Protein AF-G1UUJ4-F1 (afdb_monomer_lite)

Foldseek 3Di:
DVLVVLVVVLVVLVVCLVVDDPVVNVVSVVSSVVSVVVSVVVVVVVVVPPDPVVVVVVPPPPDPVVVPPDDDD

Sequence (73 aa):
MLHEELQSIRSALGEVMGRLDPDNADLVRRCRRNLDAAADQARELEKRLIPDSAVRLMDRPPLSAEQASGGCA

Structure (mmCIF, N/CA/C/O backbone):
data_AF-G1UUJ4-F1
#
_entry.id   AF-G1UUJ4-F1
#
loop_
_atom_site.group_PDB
_atom_site.id
_atom_site.type_symbol
_atom_site.label_atom_id
_atom_site.label_alt_id
_atom_site.label_comp_id
_atom_site.label_asym_id
_atom_site.label_entity_id
_atom_site.label_seq_id
_atom_site.pdbx_PDB_ins_code
_atom_site.Cartn_x
_atom_site.Cartn_y
_atom_site.Cartn_z
_atom_site.occupancy
_atom_site.B_iso_or_equiv
_atom_site.auth_seq_id
_atom_site.auth_comp_id
_atom_site.auth_asym_id
_atom_site.auth_atom_id
_atom_site.pdbx_PDB_model_num
ATOM 1 N N . MET A 1 1 ? 12.929 4.880 -5.421 1.00 87.00 1 MET A N 1
ATOM 2 C CA . MET A 1 1 ? 12.260 4.154 -6.534 1.00 87.00 1 MET A CA 1
ATOM 3 C C . MET A 1 1 ? 10.796 3.903 -6.158 1.00 87.00 1 MET A C 1
ATOM 5 O O . MET A 1 1 ? 10.489 3.942 -4.974 1.00 87.00 1 MET A O 1
ATOM 9 N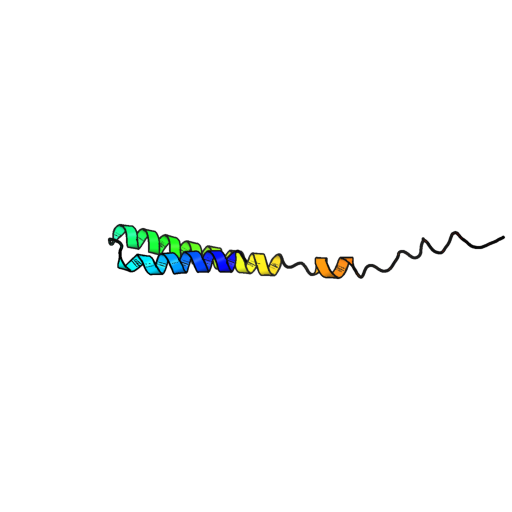 N . LEU A 1 2 ? 9.878 3.680 -7.107 1.00 94.00 2 LEU A N 1
ATOM 10 C CA . LEU A 1 2 ? 8.436 3.521 -6.832 1.00 94.00 2 LEU A CA 1
ATOM 11 C C . LEU A 1 2 ? 8.143 2.375 -5.846 1.00 94.00 2 LEU A C 1
ATOM 13 O O . LEU A 1 2 ? 7.288 2.532 -4.976 1.00 94.00 2 LEU A O 1
ATOM 17 N N . HIS A 1 3 ? 8.867 1.254 -5.931 1.00 96.50 3 HIS A N 1
ATOM 18 C CA . HIS A 1 3 ? 8.766 0.162 -4.953 1.00 96.50 3 HIS A CA 1
ATOM 19 C C . HIS A 1 3 ? 8.981 0.645 -3.505 1.00 96.50 3 HIS A C 1
ATOM 21 O O . HIS A 1 3 ? 8.217 0.290 -2.605 1.00 96.50 3 HIS A O 1
ATOM 27 N N . GLU A 1 4 ? 10.004 1.474 -3.287 1.00 96.62 4 GLU A N 1
ATOM 28 C CA . GLU A 1 4 ? 10.367 2.003 -1.967 1.00 96.62 4 GLU A CA 1
ATOM 29 C C . GLU A 1 4 ? 9.307 2.981 -1.448 1.00 96.62 4 GLU A C 1
ATOM 31 O O . GLU A 1 4 ? 8.926 2.907 -0.280 1.00 96.62 4 GLU A O 1
ATOM 36 N N . GLU A 1 5 ? 8.760 3.834 -2.320 1.00 97.69 5 GLU A N 1
ATOM 37 C CA . GLU A 1 5 ? 7.678 4.762 -1.964 1.00 97.69 5 GLU A CA 1
ATOM 38 C C . GLU A 1 5 ? 6.415 4.012 -1.514 1.00 97.69 5 GLU A C 1
ATOM 40 O O . GLU A 1 5 ? 5.807 4.340 -0.493 1.00 97.69 5 GLU A O 1
ATOM 45 N N . LEU A 1 6 ? 6.038 2.944 -2.225 1.00 98.12 6 LEU A N 1
ATOM 46 C CA . LEU A 1 6 ? 4.884 2.115 -1.864 1.00 98.12 6 LEU A CA 1
ATOM 47 C C . LEU A 1 6 ? 5.087 1.406 -0.513 1.00 98.12 6 LEU A C 1
ATOM 49 O O . LEU A 1 6 ? 4.160 1.355 0.303 1.00 98.12 6 LEU A O 1
ATOM 53 N N . GLN A 1 7 ? 6.300 0.911 -0.239 1.00 97.88 7 GLN A N 1
ATOM 54 C CA . GLN A 1 7 ? 6.658 0.326 1.061 1.00 97.88 7 GLN A CA 1
ATOM 55 C C . GLN A 1 7 ? 6.664 1.365 2.193 1.00 97.88 7 GLN A C 1
ATOM 57 O O . GLN A 1 7 ? 6.233 1.060 3.312 1.00 97.88 7 GLN A O 1
ATOM 62 N N . SER A 1 8 ? 7.089 2.597 1.905 1.00 98.00 8 SER A N 1
ATOM 63 C CA . SER A 1 8 ? 7.044 3.721 2.845 1.00 98.00 8 SER A CA 1
ATOM 64 C C . SER A 1 8 ? 5.602 4.045 3.249 1.00 98.00 8 SER A C 1
ATOM 66 O O . SER A 1 8 ? 5.266 4.013 4.436 1.00 98.00 8 SER A O 1
ATOM 68 N N . ILE A 1 9 ? 4.700 4.216 2.273 1.00 97.56 9 ILE A N 1
ATOM 69 C CA . ILE A 1 9 ? 3.270 4.473 2.526 1.00 97.56 9 ILE A CA 1
ATOM 70 C C . ILE A 1 9 ? 2.645 3.326 3.329 1.00 97.56 9 ILE A C 1
ATOM 72 O O . ILE A 1 9 ? 1.935 3.556 4.312 1.00 97.56 9 ILE A O 1
ATOM 76 N N . ARG A 1 10 ? 2.924 2.073 2.952 1.00 97.69 10 ARG A N 1
ATOM 77 C CA . ARG A 1 10 ? 2.440 0.890 3.680 1.00 97.69 10 ARG A CA 1
ATOM 78 C C . ARG A 1 10 ? 2.882 0.890 5.146 1.00 97.69 10 ARG A C 1
ATOM 80 O O . ARG A 1 10 ? 2.109 0.447 6.005 1.00 97.69 10 ARG A O 1
ATOM 87 N N . SER A 1 11 ? 4.108 1.328 5.420 1.00 96.94 11 SER A N 1
ATOM 88 C CA . SER A 1 11 ? 4.677 1.392 6.769 1.00 96.94 11 SER A CA 1
ATOM 89 C C . SER A 1 11 ? 4.018 2.497 7.591 1.00 96.94 11 SER A C 1
ATOM 91 O O . SER A 1 11 ? 3.521 2.208 8.679 1.00 96.94 11 SER A O 1
ATOM 93 N N . ALA A 1 12 ? 3.871 3.698 7.024 1.00 97.19 12 ALA A N 1
ATOM 94 C CA . ALA A 1 12 ? 3.161 4.813 7.656 1.00 97.19 12 ALA A CA 1
ATOM 95 C C . ALA A 1 12 ? 1.703 4.453 8.006 1.00 97.19 12 ALA A C 1
ATOM 97 O O . ALA A 1 12 ? 1.211 4.754 9.093 1.00 97.19 12 ALA A O 1
ATOM 98 N N . LEU A 1 13 ? 1.015 3.715 7.127 1.00 96.12 13 LEU A N 1
ATOM 99 C CA . LEU A 1 13 ? -0.320 3.183 7.415 1.00 96.12 13 LEU A CA 1
ATOM 100 C C . LEU A 1 13 ? -0.331 2.177 8.577 1.00 96.12 13 LEU A C 1
ATOM 102 O O . LEU A 1 13 ? -1.336 2.051 9.274 1.00 96.12 13 LEU A O 1
ATOM 106 N N . GLY A 1 14 ? 0.765 1.452 8.799 1.00 95.31 14 GLY A N 1
ATOM 107 C CA . GLY A 1 14 ? 0.921 0.562 9.947 1.00 95.31 14 GLY A CA 1
ATOM 108 C C . GLY A 1 14 ? 0.976 1.312 11.280 1.00 95.31 14 GLY A C 1
ATOM 109 O O . GLY A 1 14 ? 0.398 0.843 12.258 1.00 95.31 14 GLY A O 1
ATOM 110 N N . 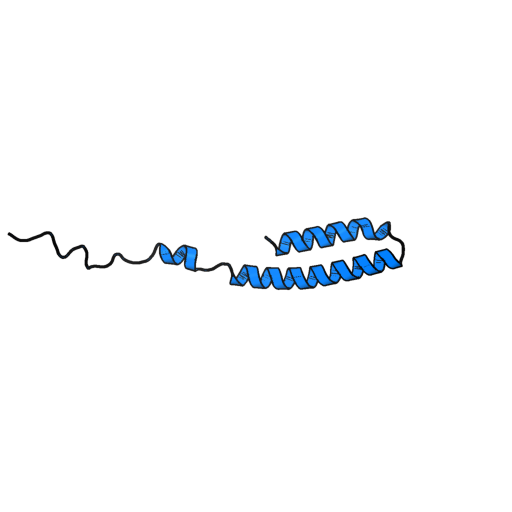GLU A 1 15 ? 1.600 2.489 11.312 1.00 95.06 15 GLU A N 1
ATOM 111 C CA . GLU A 1 15 ? 1.755 3.300 12.529 1.00 95.06 15 GLU A CA 1
ATOM 112 C C . GLU A 1 15 ? 0.421 3.837 13.061 1.00 95.06 15 GLU A C 1
ATOM 114 O O . GLU A 1 15 ? 0.237 3.988 14.271 1.00 95.06 15 GLU A O 1
ATOM 119 N N . VAL A 1 16 ? -0.544 4.086 12.171 1.00 93.81 16 VAL A N 1
ATOM 120 C CA . VAL A 1 16 ? -1.867 4.598 12.554 1.00 93.81 16 VAL A CA 1
ATOM 121 C C . VAL A 1 16 ? -2.855 3.497 12.947 1.00 93.81 16 VAL A C 1
ATOM 123 O O . VAL A 1 16 ? -3.864 3.800 13.579 1.00 93.81 16 VAL A O 1
ATOM 1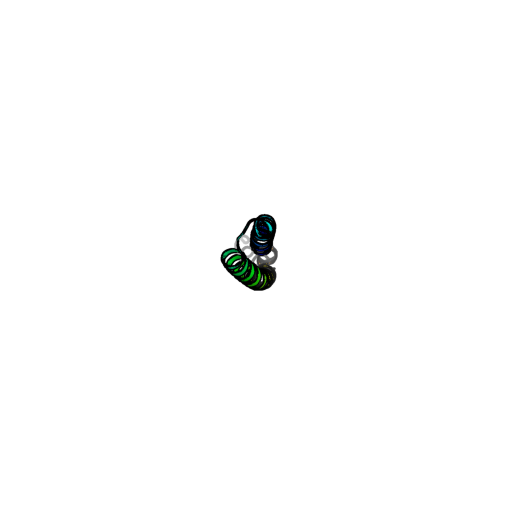26 N N . MET A 1 17 ? -2.570 2.219 12.656 1.00 90.56 17 MET A N 1
ATOM 127 C CA . MET A 1 17 ? -3.513 1.109 12.878 1.00 90.56 17 MET A CA 1
ATOM 128 C C . MET A 1 17 ? -3.971 0.945 14.332 1.00 90.56 17 MET A C 1
ATOM 130 O O . MET A 1 17 ? -5.098 0.517 14.559 1.00 90.56 17 MET A O 1
ATOM 134 N N . GLY A 1 18 ? -3.128 1.277 15.314 1.00 89.31 18 GLY A N 1
ATOM 135 C CA . GLY A 1 18 ? -3.483 1.176 16.736 1.00 89.31 18 GLY A CA 1
ATOM 136 C C . GLY A 1 18 ? -4.457 2.254 17.226 1.00 89.31 18 GLY A C 1
ATOM 137 O O . GLY A 1 18 ? -4.877 2.208 18.378 1.00 89.31 18 GLY A O 1
ATOM 138 N N . ARG A 1 19 ? -4.789 3.239 16.381 1.00 94.44 19 ARG A N 1
ATOM 139 C CA . ARG A 1 19 ? -5.623 4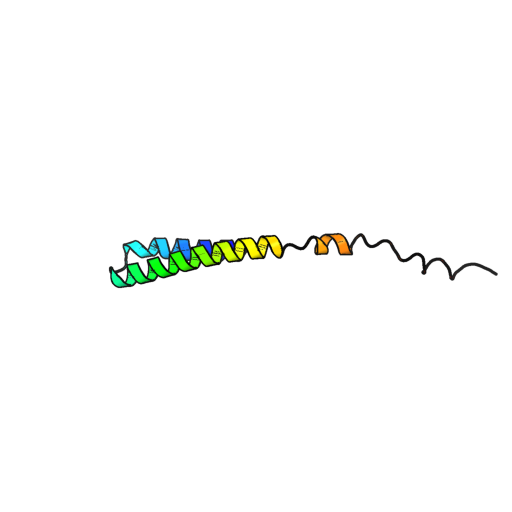.403 16.727 1.00 94.44 19 ARG A CA 1
ATOM 140 C C . ARG A 1 19 ? -6.990 4.394 16.039 1.00 94.44 19 ARG A C 1
ATOM 142 O O . ARG A 1 19 ? -7.760 5.328 16.230 1.00 94.44 19 ARG A O 1
ATOM 149 N N . LEU A 1 20 ? -7.263 3.385 15.213 1.00 95.31 20 LEU A N 1
ATOM 150 C CA . LEU A 1 20 ? -8.474 3.292 14.401 1.00 95.31 20 LEU A CA 1
ATOM 151 C C . LEU A 1 20 ? -9.508 2.390 15.074 1.00 95.31 20 LEU A C 1
ATOM 153 O O . LEU A 1 20 ? -9.157 1.405 15.725 1.00 95.31 20 LEU A O 1
ATOM 157 N N . ASP A 1 21 ? -10.784 2.701 14.866 1.00 96.19 21 ASP A N 1
ATOM 158 C CA . ASP A 1 21 ? -11.871 1.758 15.121 1.00 96.19 21 ASP A CA 1
ATOM 159 C C . ASP A 1 21 ? -11.767 0.528 14.189 1.00 96.19 21 ASP A C 1
ATOM 161 O O . ASP A 1 21 ? -11.029 0.555 13.196 1.00 96.19 21 ASP A O 1
ATOM 165 N N . PRO A 1 22 ? -12.479 -0.571 14.496 1.00 93.56 22 PRO A N 1
ATOM 166 C CA . PRO A 1 22 ? -12.360 -1.819 13.746 1.00 93.56 22 PRO A CA 1
ATOM 167 C C . PRO A 1 22 ? -12.624 -1.694 12.239 1.00 93.56 22 PRO A C 1
ATOM 169 O O . PRO A 1 22 ? -11.878 -2.288 11.455 1.00 93.56 22 PRO A O 1
ATOM 172 N N . ASP A 1 23 ? -13.618 -0.902 11.833 1.00 93.62 23 ASP A N 1
ATOM 173 C CA . ASP A 1 23 ? -14.020 -0.770 10.429 1.00 93.62 23 ASP A CA 1
ATOM 174 C C . ASP A 1 23 ? -12.956 -0.003 9.634 1.00 93.62 23 ASP A C 1
ATOM 176 O O . ASP A 1 23 ? -12.503 -0.445 8.571 1.00 93.62 23 ASP A O 1
ATOM 180 N N . ASN A 1 24 ? -12.466 1.109 10.188 1.00 95.38 24 ASN A N 1
ATOM 181 C CA . ASN A 1 24 ? -11.370 1.867 9.589 1.00 95.38 24 ASN A CA 1
ATOM 182 C C . ASN A 1 24 ? -10.047 1.085 9.604 1.00 95.38 24 ASN A C 1
ATOM 184 O O . ASN A 1 24 ? -9.272 1.150 8.644 1.00 95.38 24 ASN A O 1
ATOM 188 N N . ALA A 1 25 ? -9.792 0.286 10.643 1.00 95.94 25 ALA A N 1
ATOM 189 C CA . ALA A 1 25 ? -8.637 -0.605 10.687 1.00 95.94 25 ALA A CA 1
ATOM 190 C C . ALA A 1 25 ? -8.697 -1.662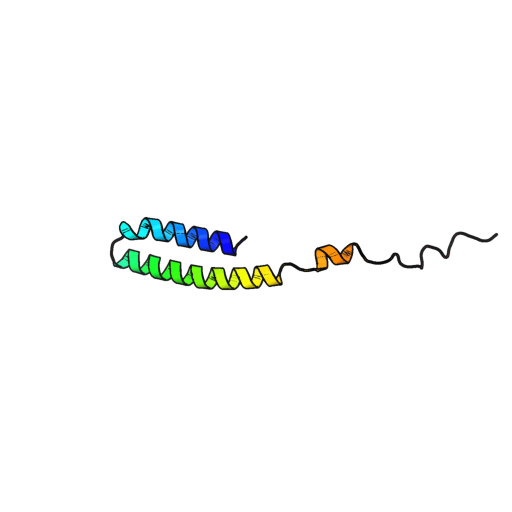 9.572 1.00 95.94 25 ALA A C 1
ATOM 192 O O . ALA A 1 25 ? -7.670 -1.967 8.960 1.00 95.94 25 ALA A O 1
ATOM 193 N N . ASP A 1 26 ? -9.881 -2.193 9.258 1.00 96.56 26 ASP A N 1
ATOM 194 C CA . ASP A 1 26 ? -10.070 -3.129 8.148 1.00 96.56 26 ASP A CA 1
ATOM 195 C C . ASP A 1 26 ? -9.836 -2.492 6.779 1.00 96.56 26 ASP A C 1
ATOM 197 O O . ASP A 1 26 ? -9.189 -3.108 5.920 1.00 96.56 26 ASP A O 1
ATOM 201 N N . LEU A 1 27 ? -10.288 -1.252 6.578 1.00 96.81 27 LEU A N 1
ATOM 202 C CA . LEU A 1 27 ? -9.973 -0.485 5.371 1.00 96.81 27 LEU A CA 1
ATOM 203 C C . LEU A 1 27 ? -8.458 -0.306 5.214 1.00 96.81 27 LEU A C 1
ATOM 205 O O . LEU A 1 27 ? -7.906 -0.620 4.158 1.00 96.81 27 LEU A O 1
ATOM 209 N N . VAL A 1 28 ? -7.756 0.090 6.277 1.00 97.25 28 VAL A N 1
ATOM 210 C CA . VAL A 1 28 ? -6.295 0.249 6.246 1.00 97.25 28 VAL A CA 1
ATOM 211 C C . VAL A 1 28 ? -5.580 -1.083 5.997 1.00 97.25 28 VAL A C 1
ATOM 213 O O . VAL A 1 28 ? -4.642 -1.129 5.200 1.00 97.25 28 VAL A O 1
ATOM 216 N N . ARG A 1 29 ? -6.039 -2.198 6.583 1.00 97.00 29 ARG A N 1
ATOM 217 C CA . ARG A 1 29 ? -5.498 -3.541 6.286 1.00 97.00 29 ARG A CA 1
ATOM 218 C C . ARG A 1 29 ? -5.637 -3.897 4.803 1.00 97.00 29 ARG A C 1
ATOM 220 O O . ARG A 1 29 ? -4.713 -4.480 4.236 1.00 97.00 29 ARG A O 1
ATOM 227 N N . ARG A 1 30 ? -6.767 -3.558 4.168 1.00 97.56 30 ARG A N 1
ATOM 228 C CA . ARG A 1 30 ? -6.973 -3.757 2.721 1.00 97.56 30 ARG A CA 1
ATOM 229 C C . ARG A 1 30 ? -6.014 -2.893 1.905 1.00 97.56 30 ARG A C 1
ATOM 231 O O . ARG A 1 30 ? -5.339 -3.428 1.031 1.00 97.56 30 ARG A O 1
ATOM 238 N N . CYS A 1 31 ? -5.883 -1.609 2.239 1.00 97.56 31 CYS A N 1
ATOM 239 C CA . CYS A 1 31 ? -4.933 -0.710 1.579 1.00 97.56 31 CYS A CA 1
ATOM 240 C C . CYS A 1 31 ? -3.495 -1.235 1.667 1.00 97.56 31 CYS A C 1
ATOM 242 O O . CYS A 1 31 ? -2.806 -1.289 0.653 1.00 97.56 31 CYS A O 1
ATOM 244 N N . ARG A 1 32 ? -3.058 -1.699 2.844 1.00 97.88 32 ARG A N 1
ATOM 245 C CA . ARG A 1 32 ? -1.710 -2.259 3.037 1.00 97.88 32 ARG A CA 1
ATOM 246 C C . ARG A 1 32 ? -1.454 -3.491 2.163 1.00 97.88 32 ARG A C 1
ATOM 248 O O . ARG A 1 32 ? -0.399 -3.563 1.548 1.00 97.88 32 ARG A O 1
ATOM 255 N N . ARG A 1 33 ? -2.424 -4.407 2.037 1.00 98.19 33 ARG A N 1
ATOM 256 C CA . ARG A 1 33 ? -2.307 -5.569 1.130 1.00 98.19 33 ARG A CA 1
ATOM 257 C C . ARG A 1 33 ? -2.225 -5.165 -0.343 1.00 98.19 33 ARG A C 1
ATOM 259 O O . ARG A 1 33 ? -1.452 -5.752 -1.091 1.00 98.19 33 ARG A O 1
ATOM 266 N N . ASN A 1 34 ? -2.999 -4.162 -0.755 1.00 98.31 34 ASN A N 1
ATOM 267 C CA . ASN A 1 34 ? -2.942 -3.653 -2.126 1.00 98.31 34 ASN A CA 1
ATOM 268 C C . ASN A 1 34 ? -1.590 -2.988 -2.418 1.00 98.31 34 ASN A C 1
ATOM 270 O O . ASN A 1 34 ? -1.041 -3.174 -3.501 1.00 98.31 34 ASN A O 1
ATOM 274 N N . LEU A 1 35 ? -1.042 -2.250 -1.447 1.00 98.31 35 LEU A N 1
ATOM 275 C CA . LEU A 1 35 ? 0.286 -1.643 -1.545 1.00 98.31 35 LEU A CA 1
ATOM 276 C C . LEU A 1 35 ? 1.394 -2.695 -1.624 1.00 98.31 35 LEU A C 1
ATOM 278 O O . LEU A 1 35 ? 2.310 -2.509 -2.413 1.00 98.31 35 LEU A O 1
ATOM 282 N N . ASP A 1 36 ? 1.298 -3.801 -0.878 1.00 98.06 36 ASP A N 1
ATOM 283 C CA . ASP A 1 36 ? 2.237 -4.927 -1.002 1.00 98.06 36 ASP A CA 1
ATOM 284 C C . ASP A 1 36 ? 2.241 -5.488 -2.436 1.00 98.06 36 ASP A C 1
ATOM 286 O O . ASP A 1 36 ? 3.289 -5.550 -3.077 1.00 98.06 36 ASP A O 1
ATOM 290 N N . ALA A 1 37 ? 1.063 -5.789 -2.992 1.00 98.19 37 ALA A N 1
ATOM 291 C CA . ALA A 1 37 ? 0.952 -6.290 -4.364 1.00 98.19 37 ALA A CA 1
ATOM 292 C C . ALA A 1 37 ? 1.467 -5.282 -5.412 1.00 98.19 37 ALA A C 1
ATOM 294 O O . ALA A 1 37 ? 2.139 -5.663 -6.371 1.00 98.19 37 ALA A O 1
ATOM 295 N N . ALA A 1 38 ? 1.170 -3.991 -5.233 1.00 98.00 38 ALA A N 1
ATOM 296 C CA . ALA A 1 38 ? 1.656 -2.935 -6.117 1.00 98.00 38 ALA A CA 1
ATOM 297 C C . ALA A 1 38 ? 3.179 -2.753 -6.011 1.00 98.00 38 ALA A C 1
ATOM 299 O O . ALA A 1 38 ? 3.838 -2.536 -7.026 1.00 98.00 38 ALA A O 1
ATOM 300 N N . ALA A 1 39 ? 3.748 -2.870 -4.809 1.00 97.75 39 ALA A N 1
ATOM 301 C CA . ALA A 1 39 ? 5.185 -2.767 -4.587 1.00 97.75 39 ALA A CA 1
ATOM 302 C C . ALA A 1 39 ? 5.938 -3.915 -5.269 1.00 97.75 39 ALA A C 1
ATOM 304 O O . ALA A 1 39 ? 6.988 -3.673 -5.866 1.00 97.75 39 ALA A O 1
ATOM 305 N N . ASP A 1 40 ? 5.404 -5.137 -5.234 1.00 96.44 40 ASP A N 1
ATOM 306 C CA . ASP A 1 40 ? 5.988 -6.279 -5.946 1.00 96.44 40 ASP A CA 1
ATOM 307 C C . ASP A 1 40 ? 5.973 -6.061 -7.465 1.00 96.44 40 ASP A C 1
ATOM 309 O O . ASP A 1 40 ? 6.992 -6.243 -8.135 1.00 96.44 40 ASP A O 1
ATOM 313 N N . GLN A 1 41 ? 4.851 -5.584 -8.012 1.00 96.12 41 GLN A N 1
ATOM 314 C CA . GLN A 1 41 ? 4.752 -5.239 -9.434 1.00 96.12 41 GLN A CA 1
ATOM 315 C C . GLN A 1 41 ? 5.718 -4.114 -9.821 1.00 96.12 41 GLN A C 1
ATOM 317 O O . GLN A 1 41 ? 6.399 -4.215 -10.842 1.00 96.12 41 GLN A O 1
ATOM 322 N N . ALA A 1 42 ? 5.810 -3.065 -8.999 1.00 96.00 42 ALA A N 1
ATOM 323 C CA . ALA A 1 42 ? 6.736 -1.960 -9.210 1.00 96.00 42 ALA A CA 1
ATOM 324 C C . ALA A 1 42 ? 8.184 -2.458 -9.237 1.00 96.00 42 ALA A C 1
ATOM 326 O O . ALA A 1 42 ? 8.919 -2.115 -10.154 1.00 96.00 42 ALA A O 1
ATOM 327 N N . ARG A 1 43 ? 8.575 -3.342 -8.313 1.00 94.75 43 ARG A N 1
ATOM 328 C CA . ARG A 1 43 ? 9.924 -3.921 -8.280 1.00 94.75 43 ARG A CA 1
ATOM 329 C C . ARG A 1 43 ? 10.258 -4.695 -9.554 1.00 94.75 43 ARG A C 1
ATOM 331 O O . ARG A 1 43 ? 11.368 -4.577 -10.071 1.00 94.75 43 ARG A O 1
ATOM 338 N N . GLU A 1 44 ? 9.323 -5.496 -10.062 1.00 93.69 44 GLU A N 1
ATOM 339 C CA . GLU A 1 44 ? 9.527 -6.232 -11.315 1.00 93.69 44 GLU A CA 1
ATOM 340 C C . GLU A 1 44 ? 9.622 -5.300 -12.522 1.00 93.69 44 GLU A C 1
ATOM 342 O O . GLU A 1 44 ? 10.463 -5.504 -13.400 1.00 93.69 44 GLU A O 1
ATOM 347 N N . LEU A 1 45 ? 8.805 -4.247 -12.559 1.00 92.44 45 LEU A N 1
ATOM 348 C CA . LEU A 1 45 ? 8.906 -3.225 -13.594 1.00 92.44 45 LEU A CA 1
ATOM 349 C C . LEU A 1 45 ? 10.245 -2.500 -13.523 1.00 92.44 45 LEU A C 1
ATOM 351 O O . LEU A 1 45 ? 10.913 -2.404 -14.540 1.00 92.44 45 LEU A O 1
ATOM 355 N N . GLU A 1 46 ? 10.679 -2.064 -12.346 1.00 91.62 46 GLU A N 1
ATOM 356 C CA . GLU A 1 46 ? 11.949 -1.362 -12.149 1.00 91.62 46 GLU A CA 1
ATOM 357 C C . GLU A 1 46 ? 13.143 -2.204 -12.597 1.00 91.62 46 GLU A C 1
ATOM 359 O O . GLU A 1 46 ? 13.994 -1.701 -13.322 1.00 91.62 46 GLU A O 1
ATOM 364 N N . LYS A 1 47 ? 13.172 -3.504 -12.275 1.00 88.38 47 LYS A N 1
ATOM 365 C CA . LYS A 1 47 ? 14.204 -4.430 -12.775 1.00 88.38 47 LYS A CA 1
ATOM 366 C C . LYS A 1 47 ? 14.235 -4.514 -14.302 1.00 88.38 47 LYS A C 1
ATOM 368 O O . LYS A 1 47 ? 15.308 -4.610 -14.885 1.00 88.38 47 LYS A O 1
ATOM 373 N N . ARG A 1 48 ? 13.063 -4.517 -14.947 1.00 86.56 48 ARG A N 1
ATOM 374 C CA . ARG A 1 48 ? 12.927 -4.611 -16.413 1.00 86.56 48 ARG A CA 1
ATOM 375 C C . ARG A 1 48 ? 13.182 -3.280 -17.113 1.00 86.56 48 ARG A C 1
ATOM 377 O O . ARG A 1 48 ? 13.574 -3.275 -18.275 1.00 86.56 48 ARG A O 1
ATOM 384 N N . LEU A 1 49 ? 12.913 -2.175 -16.422 1.00 73.00 49 LEU A N 1
ATOM 385 C CA . LEU A 1 49 ? 13.040 -0.820 -16.934 1.00 73.00 49 LEU A CA 1
ATOM 386 C C . LEU A 1 49 ? 14.444 -0.254 -16.751 1.00 73.00 49 LEU A C 1
ATOM 388 O O . LEU A 1 49 ? 14.653 0.845 -17.237 1.00 73.00 49 LEU A O 1
ATOM 392 N N . ILE A 1 50 ? 15.376 -0.953 -16.083 1.00 62.00 50 ILE A N 1
ATOM 393 C CA . ILE A 1 50 ? 16.815 -0.680 -16.193 1.00 62.00 50 ILE A CA 1
ATOM 394 C C . ILE A 1 50 ? 17.254 -1.235 -17.548 1.00 62.00 50 ILE A C 1
ATOM 396 O O . ILE A 1 50 ? 17.471 -2.443 -17.678 1.00 62.00 50 ILE A O 1
ATOM 400 N N . PRO A 1 51 ? 17.377 -0.405 -18.592 1.00 56.03 51 PRO A N 1
ATOM 401 C CA . PRO A 1 51 ? 17.842 -0.880 -19.862 1.00 56.03 51 PRO A CA 1
ATOM 402 C C . PRO A 1 51 ? 19.366 -0.797 -19.803 1.00 56.03 51 PRO A C 1
ATOM 404 O O . PRO A 1 51 ? 19.951 0.275 -19.637 1.00 56.03 51 PRO A O 1
ATOM 407 N N . ASP A 1 52 ? 20.019 -1.910 -20.099 1.00 54.19 52 ASP A N 1
ATOM 408 C CA . ASP A 1 52 ? 21.414 -1.951 -20.557 1.00 54.19 52 ASP A CA 1
ATOM 409 C C . ASP A 1 52 ? 21.677 -0.974 -21.742 1.00 54.19 52 ASP A C 1
ATOM 411 O O . ASP A 1 52 ? 22.816 -0.724 -22.136 1.00 54.19 52 ASP A O 1
ATOM 415 N N . SER A 1 53 ? 20.626 -0.394 -22.343 1.00 51.94 53 SER A N 1
ATOM 416 C CA . SER A 1 53 ? 20.705 0.537 -23.471 1.00 51.94 53 SER A CA 1
ATOM 417 C C . SER A 1 53 ? 21.221 1.935 -23.121 1.00 51.94 53 SER A C 1
ATOM 419 O O . SER A 1 53 ? 21.576 2.664 -24.0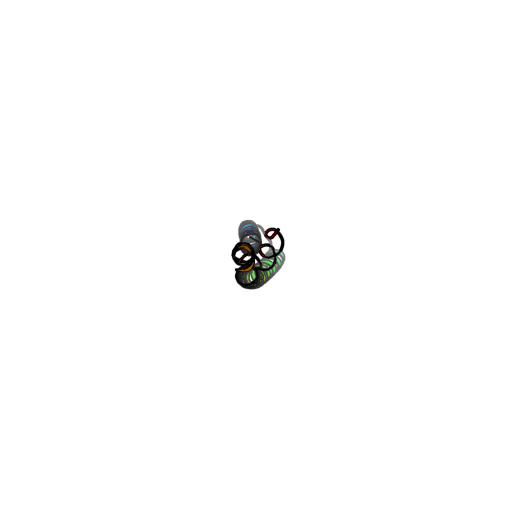43 1.00 51.94 53 SER A O 1
ATOM 421 N N . ALA A 1 54 ? 21.304 2.320 -21.842 1.00 52.22 54 ALA A N 1
ATOM 422 C CA . ALA A 1 54 ? 21.998 3.557 -21.462 1.00 52.22 54 ALA A CA 1
ATOM 423 C C . ALA A 1 54 ? 23.531 3.421 -21.567 1.00 52.22 54 ALA A C 1
ATOM 425 O O . ALA A 1 54 ? 24.221 4.418 -21.758 1.00 52.22 54 ALA A O 1
ATOM 426 N N . VAL A 1 55 ? 24.060 2.192 -21.507 1.00 50.91 55 VAL A N 1
ATOM 427 C CA . VAL A 1 55 ? 25.499 1.915 -21.649 1.00 50.91 55 VAL A CA 1
ATOM 428 C C . VAL A 1 55 ? 25.864 1.631 -23.111 1.00 50.91 55 VAL A C 1
ATOM 430 O O . VAL A 1 55 ? 26.877 2.115 -23.601 1.00 50.91 55 VAL A O 1
ATOM 433 N N . ARG A 1 56 ? 25.001 0.944 -23.872 1.00 52.41 56 ARG A N 1
ATOM 434 C CA . ARG A 1 56 ? 25.341 0.498 -25.241 1.00 52.41 56 ARG A CA 1
ATOM 435 C C . ARG A 1 56 ? 25.247 1.559 -26.345 1.00 52.41 56 ARG A C 1
ATOM 437 O O . ARG A 1 56 ? 25.666 1.280 -27.465 1.00 52.41 56 ARG A O 1
ATOM 444 N N . LEU A 1 57 ? 24.721 2.759 -26.076 1.00 52.69 57 LEU A N 1
ATOM 445 C CA . LEU A 1 57 ? 24.734 3.843 -27.073 1.00 52.69 57 LEU A CA 1
ATOM 446 C C . LEU A 1 57 ? 26.118 4.512 -27.195 1.00 52.69 57 LEU A C 1
ATOM 448 O O . LEU A 1 57 ? 26.407 5.111 -28.227 1.00 52.69 57 LEU A O 1
ATOM 452 N N . MET A 1 58 ? 26.975 4.380 -26.175 1.00 56.56 58 MET A N 1
ATOM 453 C CA . MET A 1 58 ? 28.326 4.961 -26.158 1.00 56.56 58 MET A CA 1
ATOM 454 C C . MET A 1 58 ? 29.395 4.049 -26.792 1.00 56.56 58 MET A C 1
ATOM 456 O O . MET A 1 58 ? 30.487 4.524 -27.076 1.00 56.56 58 MET A O 1
ATOM 460 N N . ASP A 1 59 ? 29.069 2.783 -27.086 1.00 58.28 59 ASP A N 1
ATOM 461 C CA . ASP A 1 59 ? 29.997 1.796 -27.673 1.00 58.28 59 ASP A CA 1
ATOM 462 C C . ASP A 1 59 ? 29.782 1.561 -29.178 1.00 58.28 59 ASP A C 1
ATOM 464 O O . ASP A 1 59 ? 30.323 0.614 -29.752 1.00 58.28 59 ASP A O 1
ATOM 468 N N . ARG A 1 60 ? 28.979 2.394 -29.858 1.00 54.84 60 ARG A N 1
ATOM 469 C CA . ARG A 1 60 ? 28.821 2.278 -31.314 1.00 54.84 60 ARG A CA 1
ATOM 470 C C . ARG A 1 60 ? 30.159 2.637 -31.984 1.00 54.84 60 ARG A C 1
ATOM 472 O O . ARG A 1 60 ? 30.566 3.795 -31.889 1.00 54.84 60 ARG A O 1
ATOM 479 N N . PRO A 1 61 ? 30.821 1.710 -32.707 1.00 63.75 61 PRO A N 1
ATOM 480 C CA . PRO A 1 61 ? 32.033 2.042 -33.446 1.00 63.75 61 PRO A CA 1
ATOM 481 C C . PRO A 1 61 ? 31.722 3.134 -34.481 1.00 63.75 61 PRO A C 1
ATOM 483 O O . PRO A 1 61 ? 30.639 3.092 -35.083 1.00 63.75 61 PRO A O 1
ATOM 486 N N . PRO A 1 62 ? 32.631 4.100 -34.715 1.00 64.75 62 PRO A N 1
ATOM 487 C CA . PRO A 1 62 ? 32.427 5.106 -35.748 1.00 64.75 62 PRO A CA 1
ATOM 488 C C . PRO A 1 62 ? 32.226 4.417 -37.103 1.00 64.75 62 PRO A C 1
ATOM 490 O O . PRO A 1 62 ? 32.919 3.454 -37.440 1.00 64.75 62 PRO A O 1
ATOM 493 N N . LEU A 1 63 ? 31.244 4.890 -37.874 1.00 64.50 63 LEU A N 1
ATOM 494 C CA . LEU A 1 63 ? 31.006 4.402 -39.229 1.00 64.50 63 LEU A CA 1
ATOM 495 C C . LEU A 1 63 ? 32.254 4.714 -40.065 1.00 64.50 63 LEU A C 1
ATOM 497 O O . LEU A 1 63 ? 32.594 5.877 -40.260 1.00 64.50 63 LEU A O 1
ATOM 501 N N . SER A 1 64 ? 32.911 3.683 -40.600 1.00 61.53 64 SER A N 1
ATOM 502 C CA . SER A 1 64 ? 34.121 3.783 -41.438 1.00 61.53 64 SER A CA 1
ATOM 503 C C . SER A 1 64 ? 33.944 4.581 -42.744 1.00 61.53 64 SER A C 1
ATOM 505 O O . SER A 1 64 ? 34.846 4.611 -43.575 1.00 61.53 64 SER A O 1
ATOM 507 N N . ALA A 1 65 ? 32.793 5.223 -42.950 1.00 55.25 65 ALA A N 1
ATOM 508 C CA . ALA A 1 65 ? 32.468 5.987 -44.145 1.00 55.25 65 ALA A CA 1
ATOM 509 C C . ALA A 1 65 ? 32.942 7.455 -44.098 1.00 55.25 65 ALA A C 1
ATOM 511 O O . ALA A 1 65 ? 32.991 8.088 -45.147 1.00 55.25 65 ALA A O 1
ATOM 512 N N . GLU A 1 66 ? 33.347 7.998 -42.943 1.00 50.72 66 GLU A N 1
ATOM 513 C CA . GLU A 1 66 ? 33.869 9.380 -42.865 1.00 50.72 66 GLU A CA 1
ATOM 514 C C . GLU A 1 66 ? 35.383 9.503 -43.131 1.00 50.72 66 GLU A C 1
ATOM 516 O O . GLU A 1 66 ? 35.899 10.612 -43.227 1.00 50.72 66 GLU A O 1
ATOM 521 N N . GLN A 1 67 ? 36.111 8.396 -43.330 1.00 54.53 67 GLN A N 1
ATOM 522 C CA . GLN A 1 67 ? 37.559 8.430 -43.617 1.00 54.53 67 GLN A CA 1
ATOM 523 C C . GLN A 1 67 ? 37.921 8.300 -45.108 1.00 54.53 67 GLN A C 1
ATOM 525 O O . GLN A 1 67 ? 39.102 8.304 -45.446 1.00 54.53 67 GLN A O 1
ATOM 530 N N . ALA A 1 68 ? 36.940 8.213 -46.013 1.00 51.81 68 ALA A N 1
ATOM 531 C CA . ALA A 1 68 ? 37.192 7.963 -47.438 1.00 51.81 68 ALA A CA 1
ATOM 532 C C . ALA A 1 68 ? 37.095 9.201 -48.354 1.00 51.81 68 ALA A C 1
ATOM 534 O O . ALA A 1 68 ? 37.202 9.057 -49.568 1.00 51.81 68 ALA A O 1
ATOM 535 N N . SER A 1 69 ? 36.918 10.416 -47.822 1.00 53.69 69 SER A N 1
ATOM 536 C CA . SER A 1 69 ? 36.862 11.628 -48.655 1.00 53.69 69 SER A CA 1
ATOM 537 C C . SER A 1 69 ? 37.721 12.750 -48.082 1.00 53.69 69 SER A C 1
ATOM 539 O O . SER A 1 69 ? 37.215 13.723 -47.531 1.00 53.69 69 SER A O 1
ATOM 541 N N . GLY A 1 70 ? 39.039 12.613 -48.217 1.00 56.97 70 GLY A N 1
ATOM 542 C CA . GLY A 1 70 ? 39.965 13.682 -47.838 1.00 56.97 70 GLY A CA 1
ATOM 543 C C . GLY A 1 70 ? 41.417 13.502 -48.271 1.00 56.97 70 GLY A C 1
ATOM 544 O O . GLY A 1 70 ? 42.283 14.189 -47.743 1.00 56.97 70 GLY A O 1
ATOM 545 N N . GLY A 1 71 ? 41.713 12.595 -49.202 1.00 53.34 71 GLY A N 1
ATOM 546 C CA . GLY A 1 71 ? 43.068 12.426 -49.715 1.00 53.34 71 GLY A CA 1
ATOM 547 C C . GLY A 1 71 ? 43.046 11.904 -51.139 1.00 53.34 71 GLY A C 1
ATOM 548 O O . GLY A 1 71 ? 42.643 10.766 -51.345 1.00 53.34 71 GLY A O 1
ATOM 549 N N . CYS A 1 72 ? 43.427 12.772 -52.081 1.00 42.03 72 CYS A N 1
ATOM 550 C CA . CYS A 1 72 ? 44.261 12.509 -53.264 1.00 42.03 72 CYS A CA 1
ATOM 551 C C . CYS A 1 72 ? 43.965 13.534 -54.372 1.00 42.03 72 CYS A C 1
ATOM 553 O O . CYS A 1 72 ? 43.036 13.344 -55.154 1.00 42.03 72 CYS A O 1
ATOM 555 N N . ALA A 1 73 ? 44.771 14.597 -54.427 1.00 43.50 73 ALA A N 1
ATOM 556 C CA . ALA A 1 73 ? 45.610 14.995 -55.569 1.00 43.50 73 ALA A CA 1
ATOM 557 C C . ALA A 1 73 ? 46.248 16.357 -55.269 1.00 43.50 73 ALA A C 1
ATOM 559 O O . ALA A 1 73 ? 45.487 17.317 -55.019 1.00 43.50 73 ALA A O 1
#

Secondary structure (DSSP, 8-state):
-HHHHHHHHHHHHHHHGGGS-HHHHHHHHHHHHHHHHHHHHHHHHHHHHS-THHHHTTTPPPPTTTTSSS---

Radius of gyration: 25.91 Å; chains: 1; bounding box: 60×21×72 Å

pLDDT: mean 81.84, std 19.43, range [42.03, 98.31]